Protein 7WA9 (pdb70)

B-factor: mean 20.19, std 8.05, range [7.61, 97.29]

CATH classification: 3.30.530.20

Organism: Mycolicibacterium smegmatis (strain ATCC 700084 / mc(2)155) (NCBI:txid246196)

Structure (mmCIF, N/CA/C/O backbone):
data_7WA9
#
_entry.id   7WA9
#
_cell.length_a   71.072
_cell.length_b   55.011
_cell.length_c   40.733
_cell.angle_alpha   90.000
_cell.angle_beta   112.754
_cell.angle_gamma   90.000
#
_symmetry.space_group_name_H-M   'C 1 2 1'
#
loop_
_entity.id
_entity.type
_entity.pdbx_description
1 polymer MSMEG_5634
2 water water
#
loop_
_atom_site.group_PDB
_atom_site.id
_atom_site.type_symbol
_atom_site.label_atom_id
_atom_site.label_alt_id
_atom_site.label_comp_id
_atom_site.label_asym_id
_atom_site.label_entity_id
_atom_site.label_seq_id
_atom_site.pdbx_PDB_ins_code
_atom_site.Cartn_x
_atom_site.Cartn_y
_atom_site.Cartn_z
_atom_site.occupancy
_atom_site.B_iso_or_equiv
_atom_site.auth_seq_id
_atom_site.auth_comp_id
_atom_site.auth_asym_id
_atom_site.auth_atom_id
_atom_site.pdbx_PDB_model_num
ATOM 1 N N . SER A 1 1 ? 17.00600 30.99200 16.59900 1.000 17.47000 0 SER A N 1
ATOM 2 C CA . SER A 1 1 ? 16.00500 31.20600 15.56700 1.000 19.60000 0 SER A CA 1
ATOM 3 C C . SER A 1 1 ? 14.78700 31.90800 16.13400 1.000 22.87000 0 SER A C 1
ATOM 4 O O . SER A 1 1 ? 14.42600 31.69800 17.29700 1.000 20.28000 0 SER A O 1
ATOM 15 N N . ALA A 1 3 ? 10.66700 33.60300 14.91700 1.000 12.59000 2 ALA A N 1
ATOM 16 C CA . ALA A 1 3 ? 9.62500 33.80000 13.92100 1.000 11.36000 2 ALA A CA 1
ATOM 17 C C . ALA A 1 3 ? 9.85600 35.12400 13.19600 1.000 13.75000 2 ALA A C 1
ATOM 18 O O . ALA A 1 3 ? 10.54600 36.00600 13.69500 1.000 15.62000 2 ALA A O 1
ATOM 20 N N . LYS A 1 4 ? 9.25000 35.27700 12.01900 1.000 17.04000 3 LYS A N 1
ATOM 21 C CA . LYS A 1 4 ? 9.54700 36.45800 11.21600 1.000 16.46000 3 LYS A CA 1
ATOM 22 C C . LYS A 1 4 ? 8.32900 36.87400 10.40700 1.000 15.58000 3 LYS A C 1
ATOM 23 O O . LYS A 1 4 ? 7.43100 36.07200 10.13800 1.000 15.02000 3 LYS A O 1
ATOM 29 N N . LEU A 1 5 ? 8.30900 38.15900 10.03700 1.000 14.93000 4 LEU A N 1
ATOM 30 C CA . LEU A 1 5 ? 7.35300 38.69100 9.08100 1.000 16.09000 4 LEU A CA 1
ATOM 31 C C . LEU A 1 5 ? 8.11500 39.27800 7.89800 1.000 19.28000 4 LEU A C 1
ATOM 32 O O . LEU A 1 5 ? 9.31200 39.56400 7.99300 1.000 15.89000 4 LEU A O 1
ATOM 37 N N . SER A 1 6 ? 7.41700 39.42100 6.76700 1.000 16.58000 5 SER A N 1
ATOM 38 C CA . SER A 1 6 ? 8.03100 39.83300 5.51100 1.000 18.38000 5 SER A CA 1
ATOM 39 C C . SER A 1 6 ? 7.17300 40.88700 4.84200 1.000 18.06000 5 SER A C 1
ATOM 40 O O . SER A 1 6 ? 5.95700 40.72300 4.73200 1.000 17.00000 5 SER A O 1
ATOM 43 N N . VAL A 1 7 ? 7.81400 41.94900 4.35100 1.000 15.50000 6 VAL A N 1
ATOM 44 C CA . VAL A 1 7 ? 7.11300 43.02800 3.67200 1.000 13.76000 6 VAL A CA 1
ATOM 45 C C . VAL A 1 7 ? 7.98500 43.52600 2.52900 1.000 14.02000 6 VAL A C 1
ATOM 46 O O . VAL A 1 7 ? 9.21700 43.52400 2.62400 1.000 14.72000 6 VAL A O 1
ATOM 50 N N . SER A 1 8 ? 7.33400 43.95600 1.44800 1.000 13.40000 7 SER A N 1
ATOM 51 C CA . SER A 1 8 ? 8.05400 44.36800 0.24300 1.000 16.08000 7 SER A CA 1
ATOM 52 C C . SER A 1 8 ? 7.22900 45.37500 -0.53600 1.000 15.18000 7 SER A C 1
ATOM 53 O O . SER A 1 8 ? 6.00800 45.44100 -0.40700 1.000 17.54000 7 SER A O 1
ATOM 56 N N . VAL A 1 9 ? 7.91300 46.14900 -1.37500 1.000 15.43000 8 VAL A N 1
ATOM 57 C CA . VAL A 1 9 ? 7.25100 47.03000 -2.33000 1.000 14.94000 8 VAL A CA 1
ATOM 58 C C . VAL A 1 9 ? 8.11900 47.05800 -3.57800 1.000 15.76000 8 VAL A C 1
ATOM 59 O O . VAL A 1 9 ? 9.33700 46.87200 -3.50600 1.000 14.62000 8 VAL A O 1
ATOM 63 N N . GLU A 1 10 ? 7.49100 47.26100 -4.73100 1.000 15.54000 9 GLU A N 1
ATOM 64 C CA . GLU A 1 10 ? 8.23700 47.46200 -5.96900 1.000 16.21000 9 GLU A CA 1
ATOM 65 C C . GLU A 1 10 ? 8.20800 48.94700 -6.31800 1.000 16.63000 9 GLU A C 1
ATOM 66 O O . GLU A 1 10 ? 7.13600 49.55800 -6.32800 1.000 19.18000 9 GLU A O 1
ATOM 72 N N . VAL A 1 11 ? 9.38300 49.53100 -6.56100 1.000 16.33000 10 VAL A N 1
ATOM 73 C CA . VAL A 1 11 ? 9.50200 50.95600 -6.88200 1.000 14.70000 10 VAL A CA 1
ATOM 74 C C . VAL A 1 11 ? 10.02000 51.13500 -8.31100 1.000 18.76000 10 VAL A C 1
ATOM 75 O O . VAL A 1 11 ? 10.89100 50.37500 -8.75700 1.000 15.79000 10 VAL A O 1
ATOM 79 N N . PRO A 1 12 ? 9.53200 52.13100 -9.05300 1.000 19.26000 11 PRO A N 1
ATOM 80 C CA . PRO A 1 12 ? 10.02900 52.40100 -10.41600 1.000 20.21000 11 PRO A CA 1
ATOM 81 C C . PRO A 1 12 ? 11.36900 53.12200 -10.39500 1.000 20.43000 11 PRO A C 1
ATOM 82 O O . PRO A 1 12 ? 11.51600 54.22700 -10.90500 1.000 23.33000 11 PRO A O 1
ATOM 86 N N . LEU A 1 13 ? 12.35400 52.49500 -9.76200 1.000 18.48000 12 LEU A N 1
ATOM 87 C CA . LEU A 1 13 ? 13.65700 53.07500 -9.55900 1.000 17.11000 12 LEU A CA 1
ATOM 88 C C . LEU A 1 13 ? 14.67000 51.96800 -9.78500 1.000 18.49000 12 LEU A C 1
ATOM 89 O O . LEU A 1 13 ? 14.42900 50.82900 -9.37100 1.000 19.50000 12 LEU A O 1
ATOM 94 N N . PRO A 1 14 ? 15.80800 52.27000 -10.40300 1.000 18.32000 13 PRO A N 1
ATOM 95 C CA . PRO A 1 14 ? 16.90900 51.31000 -10.44100 1.000 19.86000 13 PRO A CA 1
ATOM 96 C C . PRO A 1 14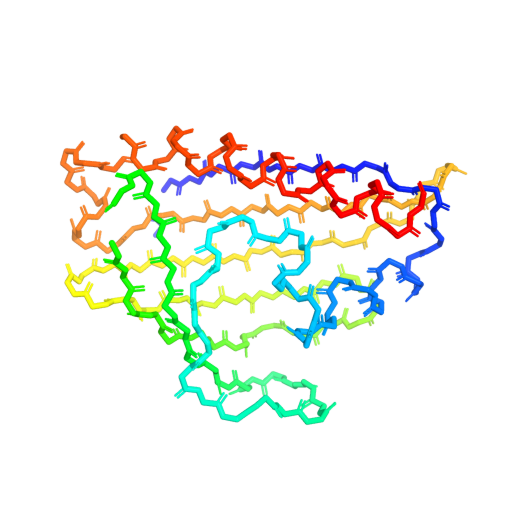 ? 17.44100 51.07100 -9.04000 1.000 17.27000 13 PRO A C 1
ATOM 97 O O . PRO A 1 14 ? 17.29400 51.94000 -8.16900 1.000 17.12000 13 PRO A O 1
ATOM 101 N N . PRO A 1 15 ? 18.07900 49.92300 -8.78600 1.000 18.17000 14 PRO A N 1
ATOM 102 C CA . PRO A 1 15 ? 18.48000 49.60300 -7.40500 1.000 16.18000 14 PRO A CA 1
ATOM 103 C C . PRO A 1 15 ? 19.43900 50.59300 -6.78600 1.000 20.14000 14 PRO A C 1
ATOM 104 O O . PRO A 1 15 ? 19.38500 50.79200 -5.56800 1.000 21.82000 14 PRO A O 1
ATOM 108 N N . GLU A 1 16 ? 20.33500 51.20300 -7.56300 1.000 17.79000 15 GLU A N 1
ATOM 109 C CA . GLU A 1 16 ? 21.28400 52.13700 -6.96300 1.000 21.20000 15 GLU A CA 1
ATOM 110 C C . GLU A 1 16 ? 20.56500 53.35200 -6.38900 1.000 18.76000 15 GLU A C 1
ATOM 111 O O . GLU A 1 16 ? 20.93000 53.83700 -5.31500 1.000 20.31000 15 GLU A O 1
ATOM 117 N N . GLN A 1 17 ? 19.51800 53.83300 -7.07400 1.000 16.70000 16 GLN A N 1
ATOM 118 C CA . GLN A 1 17 ? 18.67200 54.89200 -6.52600 1.000 21.20000 16 GLN A CA 1
ATOM 119 C C . GLN A 1 17 ? 17.83900 54.39700 -5.34800 1.000 16.11000 16 GLN A C 1
ATOM 120 O O . GLN A 1 17 ? 17.68500 55.10700 -4.34700 1.000 19.46000 16 GLN A O 1
ATOM 126 N N . ALA A 1 18 ? 17.23900 53.21500 -5.47400 1.000 15.61000 17 ALA A N 1
ATOM 127 C CA . ALA A 1 18 ? 16.44700 52.69400 -4.36000 1.000 16.96000 17 ALA A CA 1
ATOM 128 C C . ALA A 1 18 ? 17.31800 52.48200 -3.13300 1.000 15.26000 17 ALA A C 1
ATOM 129 O O . ALA A 1 18 ? 16.86200 52.67200 -2.00000 1.000 16.44000 17 ALA A O 1
ATOM 131 N N . TRP A 1 19 ? 18.57500 52.09800 -3.34200 1.000 14.22000 18 TRP A N 1
ATOM 132 C CA . TRP A 1 19 ? 19.50700 51.96600 -2.23300 1.000 16.99000 18 TRP A CA 1
ATOM 133 C C . TRP A 1 19 ? 19.81100 53.32000 -1.60600 1.000 20.25000 18 TRP A C 1
ATOM 134 O O . TRP A 1 19 ? 19.82000 53.45700 -0.37300 1.000 16.71000 18 TRP A O 1
ATOM 145 N N . GLU A 1 20 ? 20.06100 54.33800 -2.43700 1.000 16.88000 19 GLU A N 1
ATOM 146 C CA . GLU A 1 20 ? 20.39900 55.65400 -1.90200 1.000 19.67000 19 GLU A CA 1
ATOM 147 C C . GLU A 1 20 ? 19.29600 56.16600 -0.98400 1.000 21.07000 19 GLU A C 1
ATOM 148 O O . GLU A 1 20 ? 19.56300 56.62600 0.13200 1.000 24.28000 19 GLU A O 1
ATOM 154 N N . TYR A 1 21 ? 18.04200 56.06400 -1.42900 1.000 16.99000 20 TYR A N 1
ATOM 155 C CA . TYR A 1 21 ? 16.92100 56.52400 -0.61400 1.000 17.03000 20 TYR A CA 1
ATOM 156 C C . TYR A 1 21 ? 16.70700 55.64200 0.61200 1.000 20.94000 20 TYR A C 1
ATOM 157 O O . TYR A 1 21 ? 16.39600 56.15000 1.69600 1.000 21.93000 20 TYR A O 1
ATOM 166 N N . ALA A 1 22 ? 16.83500 54.31900 0.46200 1.000 17.97000 21 ALA A N 1
ATOM 167 C CA . ALA A 1 22 ? 16.56200 53.43100 1.58800 1.000 19.47000 21 ALA A CA 1
ATOM 168 C C . ALA A 1 22 ? 17.60200 53.57300 2.69500 1.000 23.05000 21 ALA A C 1
ATOM 169 O O . ALA A 1 22 ? 17.27200 53.38400 3.87200 1.000 23.18000 21 ALA A O 1
ATOM 171 N N . SER A 1 23 ? 18.85500 53.88800 2.35800 1.000 19.35000 22 SER A N 1
ATOM 172 C CA . SER A 1 23 ? 19.87200 54.09500 3.38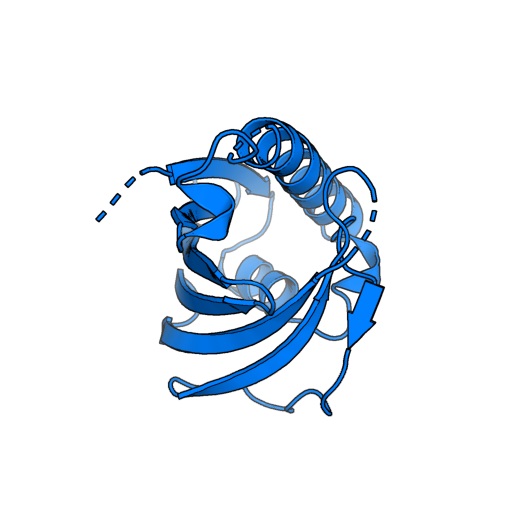400 1.000 25.13000 22 SER A CA 1
ATOM 173 C C . SER A 1 23 ? 20.02900 55.55900 3.79100 1.000 24.34000 22 SER A C 1
ATOM 174 O O . SER A 1 23 ? 20.95900 55.88800 4.53100 1.000 28.56000 22 SER A O 1
ATOM 177 N N . ASP A 1 24 ? 19.14500 56.44600 3.34200 1.000 21.76000 23 ASP A N 1
ATOM 178 C CA . ASP A 1 24 ? 19.22100 57.84700 3.75700 1.000 23.41000 23 ASP A CA 1
ATOM 179 C C . ASP A 1 24 ? 18.48000 58.01200 5.07600 1.000 21.45000 23 ASP A C 1
ATOM 180 O O . ASP A 1 24 ? 17.30200 58.39200 5.11700 1.000 16.03000 23 ASP A O 1
ATOM 185 N N . LEU A 1 25 ? 19.21800 57.77800 6.16100 1.000 23.13000 24 LEU A N 1
ATOM 186 C CA . LEU A 1 25 ? 18.63900 57.78600 7.50000 1.000 19.98000 24 LEU A CA 1
ATOM 187 C C . LEU A 1 25 ? 18.11800 59.16300 7.88900 1.000 20.51000 24 LEU A C 1
ATOM 188 O O . LEU A 1 25 ? 17.17800 59.26100 8.68600 1.000 19.30000 24 LEU A O 1
ATOM 193 N N . SER A 1 26 ? 18.67600 60.23200 7.31600 1.000 21.37000 25 SER A N 1
ATOM 194 C CA . SER A 1 26 ? 18.24700 61.58700 7.65200 1.000 20.94000 25 SER A CA 1
ATOM 195 C C . SER A 1 26 ? 16.85600 61.90700 7.13200 1.000 22.79000 25 SER A C 1
ATOM 196 O O . SER A 1 26 ? 16.33600 62.99700 7.41400 1.000 16.93000 25 SER A O 1
ATOM 199 N N . ARG A 1 27 ? 16.25300 61.00800 6.35400 1.000 21.08000 26 ARG A N 1
ATOM 200 C CA . ARG A 1 27 ? 14.91900 61.23600 5.82300 1.000 16.32000 26 ARG A CA 1
ATOM 201 C C . ARG A 1 27 ? 13.93500 60.15300 6.25100 1.000 16.15000 26 ARG A C 1
ATOM 202 O O . ARG A 1 27 ? 12.77400 60.18900 5.83300 1.000 17.99000 26 ARG A O 1
ATOM 210 N N . TYR A 1 28 ? 14.35600 59.21100 7.09500 1.000 18.45000 27 TYR A N 1
ATOM 211 C CA . TYR A 1 28 ? 13.42000 58.21000 7.60200 1.000 17.84000 27 TYR A CA 1
ATOM 212 C C . TYR A 1 28 ? 12.17500 58.83700 8.21900 1.000 17.68000 27 TYR A C 1
ATOM 213 O O . TYR A 1 28 ? 11.07700 58.27400 8.11800 1.000 20.32000 27 TYR A O 1
ATOM 222 N N . HIS A 1 29 ? 12.31200 60.00300 8.84700 1.000 16.96000 28 HIS A N 1
ATOM 223 C CA . HIS A 1 29 ? 11.14900 60.63700 9.45800 1.000 15.24000 28 HIS A CA 1
ATOM 224 C C . HIS A 1 29 ? 10.12000 61.09200 8.42900 1.000 18.31000 28 HIS A C 1
ATOM 225 O O . HIS A 1 29 ? 8.99500 61.42800 8.80500 1.000 15.30000 28 HIS A O 1
ATOM 232 N N . GLU A 1 30 ? 10.44700 61.08700 7.13300 1.000 14.64000 29 GLU A N 1
ATOM 233 C CA . GLU A 1 30 ? 9.43700 61.43900 6.15500 1.000 14.93000 29 GLU A CA 1
ATOM 234 C C . GLU A 1 30 ? 8.60600 60.25300 5.68100 1.000 17.05000 29 GLU A C 1
ATOM 235 O O . GLU A 1 30 ? 7.57100 60.47100 5.04400 1.000 20.18000 29 GLU A O 1
ATOM 241 N N . TRP A 1 31 ? 9.00600 59.01100 5.97500 1.000 14.28000 30 TRP A N 1
ATOM 242 C CA . TRP A 1 31 ? 8.22200 57.86700 5.50400 1.000 11.24000 30 TRP A CA 1
ATOM 243 C C . TRP A 1 31 ? 8.07300 56.71500 6.50100 1.000 14.08000 30 TRP A C 1
ATOM 244 O O . TRP A 1 31 ? 7.13400 55.92600 6.34700 1.000 13.09000 30 TRP A O 1
ATOM 255 N N . LEU A 1 32 ? 8.95000 56.57300 7.49500 1.000 10.51000 31 LEU A N 1
ATOM 256 C CA . LEU A 1 32 ? 8.93000 55.45300 8.44000 1.000 11.80000 31 LEU A CA 1
ATOM 257 C C . LEU A 1 32 ? 8.03900 55.82400 9.61500 1.000 12.24000 31 LEU A C 1
ATOM 258 O O . LEU A 1 32 ? 8.44800 56.57900 10.49500 1.000 11.78000 31 LEU A O 1
ATOM 263 N N . SER A 1 33 ? 6.82300 55.27300 9.64600 1.000 13.34000 32 SER A N 1
ATOM 264 C CA . SER A 1 33 ? 5.80900 55.79300 10.55800 1.000 15.00000 32 SER A CA 1
ATOM 265 C C . SER A 1 33 ? 6.12000 55.50300 12.01900 1.000 15.28000 32 SER A C 1
ATOM 266 O O . SER A 1 33 ? 5.58700 56.19400 12.90200 1.000 17.95000 32 SER A O 1
ATOM 269 N N . ILE A 1 34 ? 6.93900 54.48600 12.30800 1.000 14.94000 33 ILE A N 1
ATOM 270 C CA . ILE A 1 34 ? 7.18200 54.13600 13.70700 1.000 13.89000 33 ILE A CA 1
ATOM 271 C C . ILE A 1 34 ? 8.33400 54.91400 14.32500 1.000 12.35000 33 ILE A C 1
ATOM 272 O O . ILE A 1 34 ? 8.56600 54.79800 15.53700 1.000 13.41000 33 ILE A O 1
ATOM 277 N 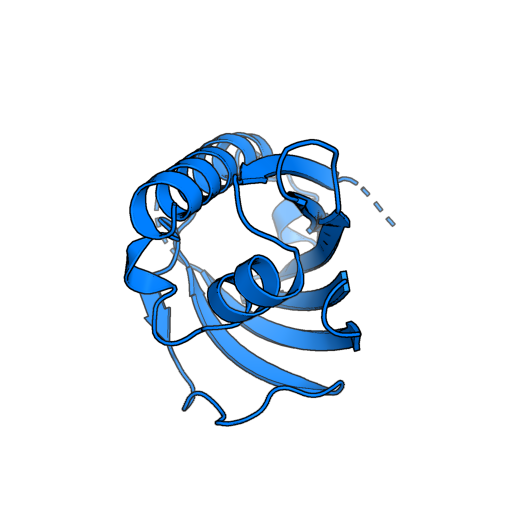N . HIS A 1 35 ? 9.08500 55.67600 13.53600 1.000 11.07000 34 HIS A N 1
ATOM 278 C CA . HIS A 1 35 ? 10.23200 56.40200 14.06800 1.000 10.92000 34 HIS A CA 1
ATOM 279 C C . HIS A 1 35 ? 9.75700 57.55700 14.94400 1.000 12.59000 34 HIS A C 1
ATOM 280 O O . HIS A 1 35 ? 8.80400 58.26000 14.60100 1.000 14.00000 34 HIS A O 1
ATOM 287 N N . ARG A 1 36 ? 10.41800 57.75300 16.08800 1.000 10.06000 35 ARG A N 1
ATOM 288 C CA . ARG A 1 36 ? 10.02700 58.82400 16.99200 1.000 9.90000 35 ARG A CA 1
ATOM 289 C C . ARG A 1 36 ? 11.19300 59.70900 17.42800 1.000 9.83000 35 ARG A C 1
ATOM 290 O O . ARG A 1 36 ? 10.98300 60.85500 17.82000 1.000 11.02000 35 ARG A O 1
ATOM 298 N N . ALA A 1 37 ? 12.41300 59.19000 17.42000 1.000 9.05000 36 ALA A N 1
ATOM 299 C CA . ALA A 1 37 ? 13.55200 60.02800 17.77100 1.000 10.89000 36 ALA A CA 1
ATOM 300 C C . ALA A 1 37 ? 14.84800 59.32000 17.40500 1.000 13.97000 36 ALA A C 1
ATOM 301 O O . ALA A 1 37 ? 14.96300 58.10200 17.56900 1.000 13.06000 36 ALA A O 1
ATOM 303 N N . TRP A 1 38 ? 15.82600 60.09900 16.95800 1.000 10.67000 37 TRP A N 1
ATOM 304 C CA . TRP A 1 38 ? 17.20200 59.64000 16.91800 1.000 12.35000 37 TRP A CA 1
ATOM 305 C C . TRP A 1 38 ? 17.86200 59.92300 18.25700 1.000 14.39000 37 TRP A C 1
ATOM 306 O O . TRP A 1 38 ? 17.68500 61.00100 18.82800 1.000 13.42000 37 TRP A O 1
ATOM 317 N N . ARG A 1 39 ? 18.61100 58.94900 18.77300 1.000 11.56000 38 ARG A N 1
ATOM 318 C CA . ARG A 1 39 ? 19.31500 59.17300 20.02800 1.000 15.56000 38 ARG A CA 1
ATOM 319 C C . ARG A 1 39 ? 20.82600 59.01900 19.88300 1.000 16.74000 38 ARG A C 1
ATOM 320 O O . ARG A 1 39 ? 21.52500 58.83500 20.88500 1.000 19.36000 38 ARG A O 1
ATOM 328 N N . SER A 1 40 ? 21.34700 59.10900 18.66200 1.000 16.98000 39 SER A N 1
ATOM 329 C CA . SER A 1 40 ? 22.78300 59.25000 18.45500 1.000 20.69000 39 SER A CA 1
ATOM 330 C C . SER A 1 40 ? 22.98800 59.97500 17.13400 1.000 19.77000 39 SER A C 1
ATOM 331 O O . SER A 1 40 ? 22.10500 59.97000 16.27000 1.000 19.74000 39 SER A O 1
ATOM 334 N N . LYS A 1 41 ? 24.13900 60.62200 16.98800 1.000 20.05000 40 LYS A N 1
ATOM 335 C CA . LYS A 1 41 ? 24.35000 61.45000 15.80200 1.000 21.39000 40 LYS A CA 1
ATOM 336 C C . LYS A 1 41 ? 24.47600 60.55100 14.58200 1.000 22.05000 40 LYS A C 1
ATOM 337 O O . LYS A 1 41 ? 25.15100 59.52000 14.63100 1.000 25.54000 40 LYS A O 1
ATOM 343 N N . LEU A 1 42 ? 23.80000 60.91400 13.50100 1.000 22.51000 41 LEU A N 1
ATOM 344 C CA . LEU A 1 42 ? 23.76500 60.03500 12.33100 1.000 25.29000 41 LEU A CA 1
ATOM 345 C C . LEU A 1 42 ? 25.10300 60.08600 11.60200 1.000 25.40000 41 LEU A C 1
ATOM 346 O O . LEU A 1 42 ? 25.63600 61.18000 11.37300 1.000 21.43000 41 LEU A O 1
ATOM 351 N N . PRO A 1 43 ? 25.67000 58.94200 11.21500 1.000 22.19000 42 PRO A N 1
ATOM 352 C CA . PRO A 1 43 ? 26.98000 58.96300 10.54800 1.000 23.31000 42 PRO A CA 1
ATOM 353 C C . PRO A 1 43 ? 26.86300 59.42200 9.10500 1.000 28.96000 42 PRO A C 1
ATOM 354 O O . PRO A 1 43 ? 25.80400 59.32300 8.48200 1.000 31.44000 42 PRO A O 1
ATOM 358 N N . GLU A 1 44 ? 27.97300 59.93600 8.56300 1.000 28.42000 43 GLU A N 1
ATOM 359 C CA . GLU A 1 44 ? 27.92900 60.29200 7.15200 1.000 35.94000 43 GLU A CA 1
ATOM 360 C C . GLU A 1 44 ? 28.00400 59.04900 6.26900 1.000 35.09000 43 GLU A C 1
ATOM 361 O O . GLU A 1 44 ? 27.37800 59.01000 5.20600 1.000 38.48000 43 GLU A O 1
ATOM 367 N N . THR A 1 45 ? 28.70000 58.00200 6.70900 1.000 29.05000 44 THR A N 1
ATOM 368 C CA . THR A 1 45 ? 28.79200 56.78200 5.92300 1.000 28.13000 44 THR A CA 1
ATOM 369 C C . THR A 1 45 ? 28.49200 55.57500 6.79600 1.000 24.89000 44 THR A C 1
ATOM 370 O O . THR A 1 45 ? 28.95900 55.49200 7.93200 1.000 29.58000 44 THR A O 1
ATOM 374 N N . LEU A 1 46 ? 27.71200 54.64600 6.25400 1.000 22.68000 45 LEU A N 1
ATOM 375 C CA . LEU A 1 46 ? 27.40700 53.39100 6.91800 1.000 21.87000 45 LEU A CA 1
ATOM 376 C C . LEU A 1 46 ? 28.45900 52.34600 6.57800 1.000 27.80000 45 LEU A C 1
ATOM 377 O O . LEU A 1 46 ? 29.04400 52.35800 5.49000 1.000 25.11000 45 LEU A O 1
ATOM 382 N N . GLU A 1 47 ? 28.68300 51.42900 7.51700 1.000 15.59000 46 GLU A N 1
ATOM 383 C CA . GLU A 1 47 ? 29.60600 50.32200 7.30600 1.000 22.31000 46 GLU A CA 1
ATOM 384 C C . GLU A 1 47 ? 29.22000 49.19700 8.25100 1.000 23.93000 46 GLU A C 1
ATOM 385 O O . GLU A 1 47 ? 28.53300 49.41700 9.25800 1.000 19.32000 46 GLU A O 1
ATOM 391 N N . LYS A 1 48 ? 29.65300 47.97800 7.91300 1.000 21.95000 47 LYS A N 1
ATOM 392 C CA . LYS A 1 48 ? 29.46800 46.87200 8.84500 1.000 22.90000 47 LYS A CA 1
ATOM 393 C C . LYS A 1 48 ? 30.03600 47.27800 10.19700 1.000 20.49000 47 LYS A C 1
ATOM 394 O O . LYS A 1 48 ? 31.16000 47.78000 10.28600 1.000 19.50000 47 LYS A O 1
ATOM 400 N N . GLY A 1 49 ? 29.23400 47.11600 11.24200 1.000 19.26000 48 GLY A N 1
ATOM 401 C CA . GLY A 1 49 ? 29.62700 47.49400 12.57900 1.000 20.29000 48 GLY A CA 1
ATOM 402 C C . GLY A 1 49 ? 29.04900 48.80900 13.05600 1.000 16.72000 48 GLY A C 1
ATOM 403 O O . GLY A 1 49 ? 29.05500 49.05800 14.26700 1.000 17.97000 48 GLY A O 1
ATOM 404 N N . THR A 1 50 ? 28.56700 49.65800 12.14400 1.000 13.54000 49 THR A N 1
ATOM 405 C CA . THR A 1 50 ? 27.91900 50.91200 12.53300 1.000 16.43000 49 THR A CA 1
ATOM 406 C C . THR A 1 50 ? 26.81700 50.64800 13.55900 1.000 13.82000 49 THR A C 1
ATOM 407 O O . THR A 1 50 ? 26.03900 49.70100 13.42100 1.000 11.47000 49 THR A O 1
ATOM 411 N N . VAL A 1 51 ? 26.76100 51.48500 14.59800 1.000 13.10000 50 VAL A N 1
ATOM 412 C CA . VAL A 1 51 ? 25.76200 51.36600 15.65700 1.000 10.05000 50 VAL A CA 1
ATOM 413 C C . VAL A 1 51 ? 25.03400 52.69700 15.78900 1.000 12.48000 50 VAL A C 1
ATOM 414 O O . VAL A 1 51 ? 25.67700 53.74600 15.88900 1.000 11.78000 50 VAL A O 1
ATOM 418 N N . ILE A 1 52 ? 23.70100 52.65600 15.78300 1.000 9.12000 51 ILE A N 1
ATOM 419 C CA . ILE A 1 52 ? 22.85200 53.84400 15.90300 1.000 11.11000 51 ILE A CA 1
ATOM 420 C C . ILE A 1 52 ? 21.73800 53.52300 16.89200 1.000 13.77000 51 ILE A C 1
ATOM 421 O O . ILE A 1 52 ? 21.29900 52.37300 16.98800 1.000 14.02000 51 ILE A O 1
ATOM 426 N N . GLU A 1 53 ? 21.30100 54.51000 17.64600 1.000 13.57000 52 GLU A N 1
ATOM 427 C CA . GLU A 1 53 ? 20.21400 54.35300 18.62300 1.000 13.27000 52 GLU A CA 1
ATOM 428 C C . GLU A 1 53 ? 18.99800 55.18500 18.24300 1.000 11.45000 52 GLU A C 1
ATOM 429 O O . GLU A 1 53 ? 19.14000 56.26000 17.83300 1.000 12.06000 52 GLU A O 1
ATOM 435 N N . SER A 1 54 ? 17.82200 54.62900 18.36500 1.000 12.14000 53 SER A N 1
ATOM 436 C CA . SER A 1 54 ? 16.60700 55.38400 18.07700 1.000 11.25000 53 SER A CA 1
ATOM 437 C C . SER A 1 54 ? 15.50400 54.95000 19.03000 1.000 11.56000 53 SER A C 1
ATOM 438 O O . SER A 1 54 ? 15.60900 53.93300 19.71600 1.000 12.48000 53 SER A O 1
ATOM 441 N N . ILE A 1 55 ? 14.43000 55.73300 19.05700 1.000 8.68000 54 ILE A N 1
ATOM 442 C CA . ILE A 1 55 ? 13.21000 55.37400 19.78000 1.000 10.15000 54 ILE A CA 1
ATOM 443 C C . ILE A 1 55 ? 12.10700 55.17500 18.75300 1.000 10.20000 54 ILE A C 1
ATOM 444 O O . ILE A 1 55 ? 11.92500 56.01400 17.85700 1.000 11.42000 54 ILE A O 1
ATOM 449 N N . VAL A 1 56 ? 11.40500 54.04100 18.85100 1.000 9.16000 55 VAL A N 1
ATOM 450 C CA . VAL A 1 56 ? 10.33000 53.71200 17.93100 1.000 9.30000 55 VAL A CA 1
ATOM 451 C C . VAL A 1 56 ? 9.05000 53.53000 18.72800 1.000 9.96000 55 VAL A C 1
ATOM 452 O O . VAL A 1 56 ? 9.07100 53.28800 19.93400 1.000 11.29000 55 VAL A O 1
ATOM 456 N N . GLU A 1 57 ? 7.92100 53.64400 18.03000 1.000 12.24000 56 GLU A N 1
ATOM 457 C CA . GLU A 1 57 ? 6.60800 53.40600 18.62400 1.000 13.16000 56 GLU A CA 1
ATOM 458 C C . GLU A 1 57 ? 5.91200 52.32500 17.81700 1.000 14.92000 56 GLU A C 1
ATOM 459 O O . GLU A 1 57 ? 5.76100 52.45900 16.59700 1.000 15.68000 56 GLU A O 1
ATOM 465 N N . VAL A 1 58 ? 5.49800 51.25800 18.48700 1.000 15.10000 57 VAL A N 1
ATOM 466 C CA . VAL A 1 58 ? 4.74500 50.19100 17.84700 1.000 14.46000 57 VAL A CA 1
ATOM 467 C C . VAL A 1 58 ? 3.47800 49.95900 18.65400 1.000 18.89000 57 VAL A C 1
ATOM 468 O O . VAL A 1 58 ? 3.55900 49.64000 19.84400 1.000 17.90000 57 VAL A O 1
ATOM 472 N N . LYS A 1 59 ? 2.31100 50.11800 18.01400 1.000 20.54000 58 LYS A N 1
ATOM 473 C CA . LYS A 1 59 ? 1.01200 49.90800 18.67100 1.000 22.27000 58 LYS A CA 1
ATOM 474 C C . LYS A 1 59 ? 0.95700 50.65400 20.00700 1.000 21.92000 58 LYS A C 1
ATOM 475 O O . LYS A 1 59 ? 0.60700 50.09200 21.05600 1.000 23.32000 58 LYS A O 1
ATOM 481 N N . GLY A 1 60 ? 1.34100 51.92600 19.97800 1.000 18.14000 59 GLY A N 1
ATOM 482 C CA . GLY A 1 60 ? 1.27800 52.75800 21.16400 1.000 18.26000 59 GLY A CA 1
ATOM 483 C C . GLY A 1 60 ? 2.41700 52.59500 22.15600 1.000 18.56000 59 GLY A C 1
ATOM 484 O O . GLY A 1 60 ? 2.51100 53.39800 23.09700 1.000 19.97000 59 GLY A O 1
ATOM 493 N N . LEU A 1 62 ? 6.38700 52.69700 23.22100 1.000 12.27000 61 LEU A N 1
ATOM 494 C CA . LEU A 1 62 ? 7.71200 53.22000 22.91000 1.000 12.93000 61 LEU A CA 1
ATOM 495 C C . LEU A 1 62 ? 8.78400 52.20200 23.26300 1.000 14.51000 61 LEU A C 1
ATOM 496 O O . LEU A 1 62 ? 8.64700 51.44300 24.22000 1.000 13.35000 61 LEU A O 1
ATOM 501 N N . ASN A 1 63 ? 9.86500 52.18600 22.48500 1.000 10.31000 62 ASN A N 1
ATOM 502 C CA . ASN A 1 63 ? 10.97600 51.31400 22.83700 1.000 11.73000 62 ASN A CA 1
ATOM 503 C C . ASN A 1 63 ? 12.25100 51.93200 22.29700 1.000 12.49000 62 ASN A C 1
ATOM 504 O O . ASN A 1 63 ? 12.29200 52.3020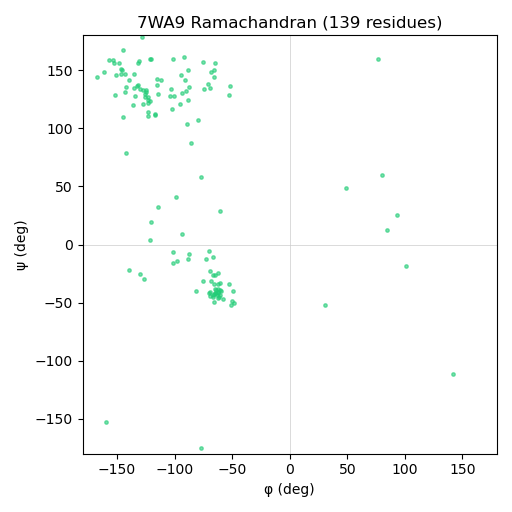0 21.12500 1.000 10.61000 62 ASN A O 1
ATOM 509 N N . ARG A 1 64 ? 13.25700 52.08300 23.14600 1.000 9.76000 63 ARG A N 1
ATOM 510 C CA . ARG A 1 64 ? 14.54900 52.61700 22.71900 1.000 11.38000 63 ARG A CA 1
ATOM 511 C C . ARG A 1 64 ? 15.40300 51.45200 22.23700 1.000 11.49000 63 ARG A C 1
ATOM 512 O O . ARG A 1 64 ? 15.63400 50.50100 22.98900 1.000 13.21000 63 ARG A O 1
ATOM 520 N N . VAL A 1 65 ? 15.89600 51.52800 21.00400 1.000 10.87000 64 VAL A N 1
ATOM 521 C CA . VAL A 1 65 ? 16.53600 50.38500 20.35100 1.000 9.71000 64 VAL A CA 1
ATOM 522 C C . VAL A 1 65 ? 17.93500 50.78800 19.89600 1.000 12.81000 64 VAL A C 1
ATOM 523 O O . VAL A 1 65 ? 18.11100 51.83700 19.26100 1.000 11.87000 64 VAL A O 1
ATOM 527 N N . ARG A 1 66 ? 18.92100 49.94100 20.18700 1.000 10.23000 65 ARG A N 1
ATOM 528 C CA . ARG A 1 66 ? 20.26100 50.08900 19.63200 1.000 10.46000 65 ARG A CA 1
ATOM 529 C C . ARG A 1 66 ? 20.37200 49.19900 18.39600 1.000 10.85000 65 ARG A C 1
ATOM 530 O O . ARG A 1 66 ? 20.17900 47.97800 18.49200 1.000 11.19000 65 ARG A O 1
ATOM 538 N N . TRP A 1 67 ? 20.66700 49.81000 17.24700 1.000 7.61000 66 TRP A N 1
ATOM 539 C CA . TRP A 1 67 ? 20.74600 49.11300 15.96800 1.000 9.93000 66 TRP A CA 1
ATOM 540 C C . TRP A 1 67 ? 22.21000 48.90100 15.60400 1.000 12.21000 66 TRP A C 1
ATOM 541 O O . TRP A 1 67 ? 23.00500 49.83600 15.68800 1.000 11.62000 66 TRP A O 1
ATOM 552 N N . THR A 1 68 ? 22.56400 47.68200 15.17900 1.000 12.10000 67 THR A N 1
ATOM 553 C CA . THR A 1 68 ? 23.92900 47.36600 14.76700 1.000 11.13000 67 THR A CA 1
ATOM 554 C C . THR A 1 68 ? 23.92500 46.82300 13.34200 1.000 13.52000 67 THR A C 1
ATOM 555 O O . THR A 1 68 ? 23.20800 45.86800 13.04100 1.000 11.85000 67 THR A O 1
ATOM 559 N N . LEU A 1 69 ? 24.73900 47.41500 12.47600 1.000 11.56000 68 LEU A N 1
ATOM 560 C CA . LEU A 1 69 ? 24.82700 46.96400 11.09300 1.000 13.80000 68 LEU A CA 1
ATOM 561 C C . LEU A 1 69 ? 25.72800 45.73700 11.05400 1.000 14.69000 68 LEU A C 1
ATOM 562 O O . LEU A 1 69 ? 26.94300 45.84700 11.24000 1.000 18.87000 68 LEU A O 1
ATOM 567 N N . VAL A 1 70 ? 25.14700 44.55800 10.85700 1.000 14.77000 69 VAL A N 1
ATOM 568 C CA . VAL A 1 70 ? 25.95200 43.34200 10.88000 1.000 13.79000 69 VAL A CA 1
ATOM 569 C C . VAL A 1 70 ? 26.25700 42.82500 9.47600 1.000 18.42000 69 VAL A C 1
ATOM 570 O O . VAL A 1 70 ? 27.15900 41.99500 9.32300 1.000 19.77000 69 VAL A O 1
ATOM 574 N N . HIS A 1 71 ? 25.54100 43.29000 8.45900 1.000 19.85000 70 HIS A N 1
ATOM 575 C CA . HIS A 1 71 ? 25.82500 42.97400 7.06700 1.000 21.09000 70 HIS A CA 1
ATOM 576 C C . HIS A 1 71 ? 25.52500 44.22500 6.25600 1.000 18.41000 70 HIS A C 1
ATOM 577 O O . HIS A 1 71 ? 24.47800 44.84700 6.44500 1.000 20.78000 70 HIS A O 1
ATOM 584 N N . TYR A 1 72 ? 26.44800 44.62900 5.38900 1.000 16.86000 71 TYR A N 1
ATOM 585 C CA . TYR A 1 72 ? 26.26100 45.85000 4.61400 1.000 18.15000 71 TYR A CA 1
ATOM 586 C C . TYR A 1 72 ? 26.87200 45.65500 3.23200 1.000 23.80000 71 TYR A C 1
ATOM 587 O O . TYR A 1 72 ? 28.09700 45.59400 3.10600 1.000 23.73000 71 TYR A O 1
ATOM 596 N N . LYS A 1 73 ? 26.03300 45.56000 2.20100 1.000 17.78000 72 LYS A N 1
ATOM 597 C CA . LYS A 1 73 ? 26.49800 45.22000 0.85200 1.000 20.13000 72 LYS A CA 1
ATOM 598 C C . LYS A 1 73 ? 25.70800 46.01800 -0.16600 1.000 19.69000 72 LYS A C 1
ATOM 599 O O . LYS A 1 73 ? 24.78900 45.50400 -0.81600 1.000 20.21000 72 LYS A O 1
ATOM 605 N N . PRO A 1 74 ? 26.05100 47.29000 -0.34800 1.000 22.25000 73 PRO A N 1
ATOM 606 C CA . PRO A 1 74 ? 25.33700 48.10200 -1.32700 1.000 23.39000 73 PRO A CA 1
ATOM 607 C C . PRO A 1 74 ? 25.58100 47.58200 -2.73200 1.000 24.16000 73 PRO A C 1
ATOM 608 O O . PRO A 1 74 ? 26.64500 47.01000 -3.02000 1.000 25.54000 73 PRO A O 1
ATOM 612 N N . PRO A 1 75 ? 24.61500 47.74700 -3.64500 1.000 23.80000 74 PRO A N 1
ATOM 613 C CA . PRO A 1 75 ? 23.29700 48.31100 -3.39400 1.000 22.08000 74 PRO A CA 1
ATOM 614 C C . PRO A 1 75 ? 22.28200 47.20500 -3.22200 1.000 21.93000 74 PRO A C 1
ATOM 615 O O . PRO A 1 75 ? 21.18100 47.33100 -3.75600 1.000 24.38000 74 PRO A O 1
ATOM 619 N N . GLN A 1 76 ? 22.62100 46.12100 -2.53200 1.000 18.74000 75 GLN A N 1
ATOM 620 C CA . GLN A 1 76 ? 21.68100 45.02200 -2.62300 1.000 20.16000 75 GLN A CA 1
ATOM 621 C C . GLN A 1 76 ? 21.21600 44.49000 -1.27900 1.000 18.83000 75 GLN A C 1
ATOM 622 O O . GLN A 1 76 ? 20.08500 44.00700 -1.20500 1.000 19.64000 75 GLN A O 1
ATOM 628 N N . ALA A 1 77 ? 22.03700 44.56300 -0.22400 1.000 18.87000 76 ALA A N 1
ATOM 629 C CA . ALA A 1 77 ? 21.62800 43.92100 1.02200 1.000 24.29000 76 ALA A CA 1
ATOM 630 C C . ALA A 1 77 ? 22.21000 44.61800 2.24400 1.000 24.95000 76 ALA A C 1
ATOM 631 O O . ALA A 1 77 ? 23.33400 45.12400 2.22500 1.000 20.94000 76 ALA A O 1
ATOM 633 N N . LEU A 1 78 ? 21.42600 44.61500 3.32300 1.000 24.20000 77 LEU A N 1
ATOM 634 C CA . LEU A 1 78 ? 21.92000 44.98500 4.63800 1.000 20.78000 77 LEU A CA 1
ATOM 635 C C . LEU A 1 78 ? 21.18700 44.14500 5.67300 1.000 24.08000 77 LEU A C 1
ATOM 636 O O . LEU A 1 78 ? 20.05300 43.71500 5.44700 1.000 22.77000 77 LEU A O 1
ATOM 641 N N . THR A 1 79 ? 21.85700 43.87900 6.79000 1.000 23.47000 78 THR A N 1
ATOM 642 C CA . THR A 1 79 ? 21.23000 43.23200 7.93700 1.000 21.60000 78 THR A CA 1
ATOM 643 C C . THR A 1 79 ? 21.49000 44.08500 9.16200 1.000 18.98000 78 THR A C 1
ATOM 644 O O . THR A 1 79 ? 22.63900 44.45500 9.42700 1.000 17.64000 78 THR A O 1
ATOM 648 N N . LEU A 1 80 ? 20.45100 44.32400 9.92400 1.000 16.69000 79 LEU A N 1
ATOM 649 C CA . LEU A 1 80 ? 20.55800 45.09000 11.11900 1.000 14.88000 79 LEU A CA 1
ATOM 650 C C . LEU A 1 80 ? 19.99000 44.30400 12.29600 1.000 14.20000 79 LEU A C 1
ATOM 651 O O . LEU A 1 80 ? 18.93800 43.78600 12.20300 1.000 14.17000 79 LEU A O 1
ATOM 656 N N . ASN A 1 81 ? 20.77800 44.18400 13.33500 1.000 13.85000 80 ASN A N 1
ATOM 657 C CA . ASN A 1 81 ? 20.31000 43.65700 14.60300 1.000 12.20000 80 ASN A CA 1
ATOM 658 C C . ASN A 1 81 ? 19.82300 44.82200 15.44900 1.000 14.34000 80 ASN A C 1
ATOM 659 O O . ASN A 1 81 ? 20.40400 45.91300 15.40400 1.000 12.43000 80 ASN A O 1
ATOM 664 N N . GLY A 1 82 ? 18.73100 44.60000 16.18400 1.000 12.48000 81 GLY A N 1
ATOM 665 C CA . GLY A 1 82 ? 18.23400 45.58900 17.11800 1.000 11.10000 81 GLY A CA 1
ATOM 666 C C . GLY A 1 82 ? 18.09000 45.01000 18.50900 1.000 14.69000 81 GLY A C 1
ATOM 667 O O . GLY A 1 82 ? 17.53900 43.91600 18.66500 1.000 13.60000 81 GLY A O 1
ATOM 668 N N . ASP A 1 83 ? 18.61500 45.70400 19.51900 1.000 10.96000 82 ASP A N 1
ATOM 669 C CA . ASP A 1 83 ? 18.45100 45.31300 20.92200 1.000 14.56000 82 ASP A CA 1
ATOM 670 C C . ASP A 1 83 ? 17.68800 46.44000 21.59000 1.000 13.36000 82 ASP A C 1
ATOM 671 O O . ASP A 1 83 ? 18.21300 47.55200 21.71600 1.000 12.72000 82 ASP A O 1
ATOM 676 N N . GLY A 1 84 ? 16.44900 46.17000 21.97600 1.000 12.19000 83 GLY A N 1
ATOM 677 C CA . GLY A 1 84 ? 15.62500 47.15400 22.64000 1.000 14.57000 83 GLY A CA 1
ATOM 678 C C . GLY A 1 84 ? 15.55400 46.92900 24.14200 1.000 15.22000 83 GLY A C 1
ATOM 679 O O . GLY A 1 84 ? 15.80300 45.83700 24.65200 1.000 16.15000 83 GLY A O 1
ATOM 680 N N . ARG A 1 85 ? 15.19200 47.97400 24.86100 1.000 14.79000 84 ARG A N 1
ATOM 681 C CA . ARG A 1 85 ? 15.07900 47.87300 26.29800 1.000 15.99000 84 ARG A CA 1
ATO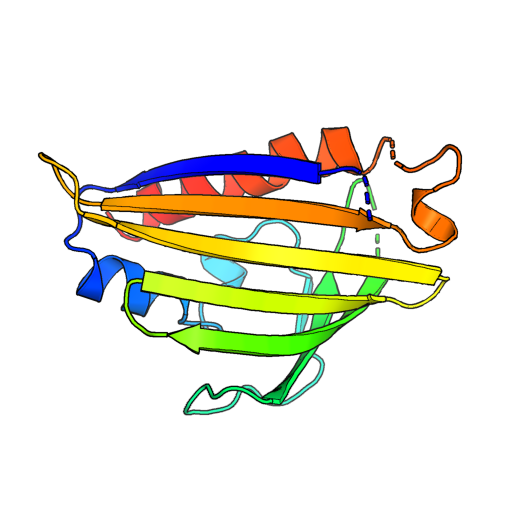M 682 C C . ARG A 1 85 ? 13.89500 46.97900 26.63100 1.000 13.62000 84 ARG A C 1
ATOM 683 O O . ARG A 1 85 ? 12.93400 46.92000 25.88500 1.000 15.31000 84 ARG A O 1
ATOM 691 N N . GLY A 1 86 ? 13.97900 46.26500 27.74100 1.000 17.16000 85 GLY A N 1
ATOM 692 C CA . GLY A 1 86 ? 12.88800 45.39700 28.12300 1.000 16.43000 85 GLY A CA 1
ATOM 693 C C . GLY A 1 86 ? 12.89800 44.02100 27.49300 1.000 15.85000 85 GLY A C 1
ATOM 694 O O . GLY A 1 86 ? 11.89700 43.31000 27.60200 1.000 20.24000 85 GLY A O 1
ATOM 695 N N . GLY A 1 87 ? 13.98800 43.61200 26.85500 1.000 15.07000 86 GLY A N 1
ATOM 696 C CA . GLY A 1 87 ? 14.08300 42.25400 26.35700 1.000 16.71000 86 GLY A CA 1
ATOM 697 C C . GLY A 1 87 ? 13.64600 42.08200 24.91900 1.000 17.83000 86 GLY A C 1
ATOM 698 O O . GLY A 1 87 ? 13.21500 40.98600 24.53900 1.000 17.25000 86 GLY A O 1
ATOM 699 N N . VAL A 1 88 ? 13.72600 43.13600 24.11100 1.000 14.18000 87 VAL A N 1
ATOM 700 C CA . VAL A 1 88 ? 13.37000 43.06800 22.69900 1.000 13.77000 87 VAL A CA 1
ATOM 701 C C . VAL A 1 88 ? 14.62800 42.78500 21.89600 1.000 15.33000 87 VAL A C 1
ATOM 702 O O . VAL A 1 88 ? 15.65700 43.44700 22.07800 1.000 14.15000 87 VAL A O 1
ATOM 706 N N . LYS A 1 89 ? 14.55200 41.79000 21.01700 1.000 12.84000 88 LYS A N 1
ATOM 707 C CA . LYS A 1 89 ? 15.65900 41.43800 20.14000 1.000 14.03000 88 LYS A CA 1
ATOM 708 C C . LYS A 1 89 ? 15.08300 41.20800 18.75900 1.000 15.51000 88 LYS A C 1
ATOM 709 O O . LYS A 1 89 ? 14.23300 40.32800 18.58800 1.000 14.73000 88 LYS A O 1
ATOM 715 N N . VAL A 1 90 ? 15.53700 41.98900 17.77400 1.000 13.81000 89 VAL A N 1
ATOM 716 C CA . VAL A 1 90 ? 15.04600 41.84700 16.40800 1.000 9.76000 89 VAL A CA 1
ATOM 717 C C . VAL A 1 90 ? 16.21900 41.76900 15.44000 1.000 13.15000 89 VAL A C 1
ATOM 718 O O . VAL A 1 90 ? 17.33700 42.20400 15.73100 1.000 11.93000 89 VAL A O 1
ATOM 722 N N . LYS A 1 91 ? 15.94200 41.20100 14.26800 1.000 11.28000 90 LYS A N 1
ATOM 723 C CA . LYS A 1 91 ? 16.90500 41.16900 13.17800 1.000 12.43000 90 LYS A CA 1
ATOM 724 C C . LYS A 1 91 ? 16.17200 41.55300 11.90800 1.000 14.37000 90 LYS A C 1
ATOM 725 O O . LYS A 1 91 ? 15.11100 41.00100 11.60700 1.000 13.46000 90 LYS A O 1
ATOM 731 N N . LEU A 1 92 ? 16.72100 42.52700 11.19200 1.000 15.24000 91 LEU A N 1
ATOM 732 C CA . LEU A 1 92 ? 16.08200 43.09900 10.01300 1.000 15.69000 91 LEU A CA 1
ATOM 733 C C . LEU A 1 92 ? 16.99500 42.80600 8.83200 1.000 18.52000 91 LEU A C 1
ATOM 734 O O . LEU A 1 92 ? 18.12400 43.29600 8.79000 1.000 20.75000 91 LEU A O 1
ATOM 739 N N . ILE A 1 93 ? 16.53400 41.95400 7.92500 1.000 15.62000 92 ILE A N 1
ATOM 740 C CA . ILE A 1 93 ? 17.25600 41.58200 6.71100 1.000 19.42000 92 ILE A CA 1
ATOM 741 C C . ILE A 1 93 ? 16.62000 42.35400 5.56500 1.000 23.53000 92 ILE A C 1
ATOM 742 O O . ILE A 1 93 ? 15.44300 42.14800 5.24500 1.000 21.14000 92 ILE A O 1
ATOM 747 N N . GLY A 1 94 ? 17.39700 43.23000 4.94100 1.000 22.60000 93 GLY A N 1
ATOM 748 C CA . GLY A 1 94 ? 16.91300 44.10700 3.88900 1.000 20.13000 93 GLY A CA 1
ATOM 749 C C . GLY A 1 94 ? 17.54400 43.68200 2.57500 1.000 21.75000 93 GLY A C 1
ATOM 750 O O . GLY A 1 94 ? 18.70900 43.27600 2.53600 1.000 17.78000 93 GLY A O 1
ATOM 751 N N . LYS A 1 95 ? 16.75500 43.74500 1.51400 1.000 13.62000 94 LYS A N 1
ATOM 752 C CA . LYS A 1 95 ? 17.21200 43.29400 0.21200 1.000 16.96000 94 LYS A CA 1
ATOM 753 C C . LYS A 1 95 ? 16.64900 44.24000 -0.83000 1.000 16.84000 94 LYS A C 1
ATOM 754 O O . LYS A 1 95 ? 15.47700 44.62400 -0.75600 1.000 16.40000 94 LYS A O 1
ATOM 760 N N . ILE A 1 96 ? 17.49700 44.63400 -1.77400 1.000 16.85000 95 ILE A N 1
ATOM 761 C CA 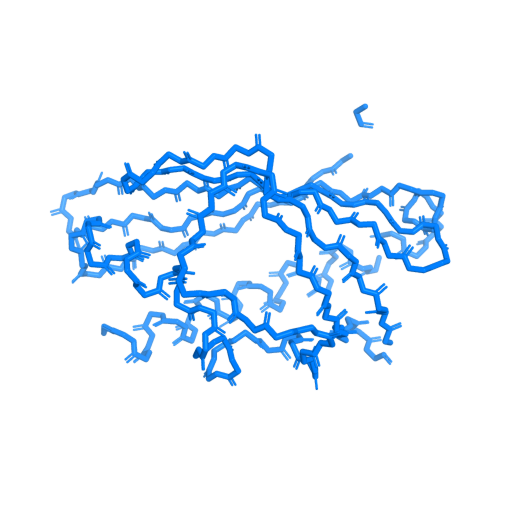. ILE A 1 96 ? 17.10300 45.44700 -2.91300 1.000 13.50000 95 ILE A CA 1
ATOM 762 C C . ILE A 1 96 ? 17.49100 44.65900 -4.15800 1.000 17.96000 95 ILE A C 1
ATOM 763 O O . ILE A 1 96 ? 18.66400 44.29800 -4.32100 1.000 15.42000 95 ILE A O 1
ATOM 768 N N . LYS A 1 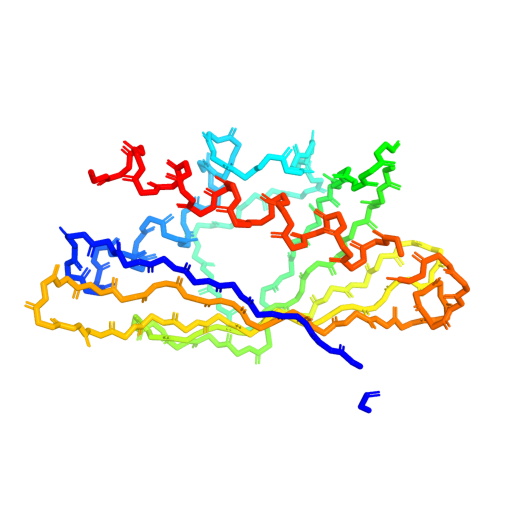97 ? 16.51200 44.36900 -5.01900 1.000 13.53000 96 LYS A N 1
ATOM 769 C CA . LYS A 1 97 ? 16.76100 43.51300 -6.17600 1.000 19.08000 96 LYS A CA 1
ATOM 770 C C . LYS A 1 97 ? 16.21600 44.18800 -7.43100 1.000 16.65000 96 LYS A C 1
ATOM 771 O O . LYS A 1 97 ? 15.07700 44.67600 -7.42300 1.000 16.45000 96 LYS A O 1
ATOM 777 N N . PRO A 1 98 ? 16.96700 44.22100 -8.52600 1.000 19.43000 97 PRO A N 1
ATOM 778 C CA . PRO A 1 98 ? 16.41000 44.77800 -9.76900 1.000 17.84000 97 PRO A CA 1
ATOM 779 C C . PRO A 1 98 ? 15.26400 43.92200 -10.28700 1.000 17.58000 97 PRO A C 1
ATOM 780 O O . PRO A 1 98 ? 15.29500 42.69400 -10.19900 1.000 21.15000 97 PRO A O 1
ATOM 784 N N . THR A 1 99 ? 14.25600 44.58100 -10.86500 1.000 20.18000 98 THR A N 1
ATOM 785 C CA . THR A 1 99 ? 13.17500 43.90700 -11.58700 1.000 23.57000 98 THR A CA 1
ATOM 786 C C . THR A 1 99 ? 13.00400 44.51900 -12.98300 1.000 24.90000 98 THR A C 1
ATOM 787 O O . THR A 1 99 ? 13.67900 45.48600 -13.35400 1.000 24.64000 98 THR A O 1
ATOM 791 N N . ASP A 1 100 ? 12.05400 43.95300 -13.73800 1.000 26.41000 99 ASP A N 1
ATOM 792 C CA . ASP A 1 100 ? 11.66900 44.49500 -15.04300 1.000 29.72000 99 ASP A CA 1
ATOM 793 C C . ASP A 1 100 ? 11.38800 45.98500 -14.96600 1.000 33.70000 99 ASP A C 1
ATOM 794 O O . ASP A 1 100 ? 11.86500 46.76900 -15.79600 1.000 39.61000 99 ASP A O 1
ATOM 799 N N . ASN A 1 101 ? 10.58300 46.39400 -13.98900 1.000 27.98000 100 ASN A N 1
ATOM 800 C CA . ASN A 1 101 ? 10.07100 47.75800 -13.95200 1.000 30.96000 100 ASN A CA 1
ATOM 801 C C . ASN A 1 101 ? 10.58800 48.54400 -12.75400 1.000 32.02000 100 ASN A C 1
ATOM 802 O O . ASN A 1 101 ? 9.89100 49.42400 -12.24100 1.000 32.13000 100 ASN A O 1
ATOM 807 N N . GLY A 1 102 ? 11.81200 48.24800 -12.31000 1.000 24.25000 101 GLY A N 1
ATOM 808 C CA . GLY A 1 102 ? 12.43100 49.02500 -11.25600 1.000 19.99000 101 GLY A CA 1
ATOM 809 C C . GLY A 1 102 ? 13.24200 48.19600 -10.28600 1.000 19.38000 101 GLY A C 1
ATOM 810 O O . GLY A 1 102 ? 14.29500 47.65000 -10.62700 1.000 18.13000 101 GLY A O 1
ATOM 811 N N . ALA A 1 103 ? 12.75100 48.08900 -9.06300 1.000 14.13000 102 ALA A N 1
ATOM 812 C CA . ALA A 1 103 ? 13.46200 47.31700 -8.06100 1.000 17.21000 102 ALA A CA 1
ATOM 813 C C . ALA A 1 103 ? 12.47800 47.00000 -6.95400 1.000 15.22000 102 ALA A C 1
ATOM 814 O O . ALA A 1 103 ? 11.55000 47.77200 -6.70700 1.000 17.15000 102 ALA A O 1
ATOM 816 N N . THR A 1 104 ? 12.66100 45.85800 -6.30800 1.000 13.65000 103 THR A N 1
ATOM 817 C CA . THR A 1 104 ? 11.91300 45.60000 -5.08700 1.000 15.65000 103 THR A CA 1
ATOM 818 C C . THR A 1 104 ? 12.75500 46.00800 -3.89000 1.000 16.12000 103 THR A C 1
ATOM 819 O O . THR A 1 104 ? 13.98700 45.91000 -3.91000 1.000 15.84000 103 THR A O 1
ATOM 823 N N . VAL A 1 105 ? 12.07300 46.50800 -2.86800 1.000 16.56000 104 VAL A N 1
ATOM 824 C CA . VAL A 1 105 ? 12.64800 46.82900 -1.57400 1.000 17.80000 104 VAL A CA 1
ATOM 825 C C . VAL A 1 105 ? 11.83500 46.01100 -0.59500 1.000 16.67000 104 VAL A C 1
ATOM 826 O O . VAL A 1 105 ? 10.63700 46.26100 -0.43800 1.000 15.26000 104 VAL A O 1
ATOM 830 N N . GLY A 1 106 ? 12.44900 44.99400 0.00300 1.000 16.29000 105 GLY A N 1
ATOM 831 C CA . GLY A 1 106 ? 11.74300 44.13100 0.92000 1.000 21.02000 105 GLY A CA 1
ATOM 832 C C . GLY A 1 106 ? 12.54300 43.93800 2.18900 1.000 22.12000 105 GLY A C 1
ATOM 833 O O . GLY A 1 106 ? 13.76400 44.09300 2.20800 1.000 20.34000 105 GLY A O 1
ATOM 834 N N . PHE A 1 107 ? 11.82400 43.59600 3.26100 1.000 20.62000 106 PHE A N 1
ATOM 835 C CA . PHE A 1 107 ? 12.43600 43.28100 4.54600 1.000 23.35000 106 PHE A CA 1
ATOM 836 C C . PHE A 1 107 ? 11.84900 41.99800 5.10400 1.000 21.20000 106 PHE A C 1
ATOM 837 O O . PHE A 1 107 ? 10.63000 41.80000 5.06200 1.000 20.64000 106 PHE A O 1
ATOM 845 N N . ASP A 1 108 ? 12.71500 41.13700 5.63000 1.000 16.23000 107 ASP A N 1
ATOM 846 C CA . ASP A 1 108 ? 12.32000 40.11300 6.58600 1.000 18.94000 107 ASP A CA 1
ATOM 847 C C . ASP A 1 108 ? 12.69700 40.60300 7.98000 1.000 18.54000 107 ASP A C 1
ATOM 848 O O . ASP A 1 108 ? 13.84600 40.99200 8.20700 1.000 17.09000 107 ASP A O 1
ATOM 853 N N . LEU A 1 109 ? 11.74300 40.58200 8.91200 1.000 16.08000 108 LEU A N 1
ATOM 854 C CA . LEU A 1 109 ? 11.97600 41.09000 10.25900 1.000 11.71000 108 LEU A CA 1
ATOM 855 C C . LEU A 1 109 ? 11.68300 39.96800 11.25900 1.000 14.02000 108 LEU A C 1
ATOM 856 O O . LEU A 1 109 ? 10.54500 39.50800 11.36400 1.000 13.85000 108 LEU A O 1
ATOM 861 N N . HIS A 1 110 ? 12.72300 39.50600 11.95200 1.000 11.71000 109 HIS A N 1
ATOM 862 C CA . HIS A 1 110 ? 12.61900 38.47300 12.97100 1.000 13.44000 109 HIS A CA 1
ATOM 863 C C . HIS A 1 110 ? 12.37300 39.15300 14.31000 1.000 11.99000 109 HIS A C 1
ATOM 864 O O . HIS A 1 110 ? 13.08200 40.10200 14.66000 1.000 12.95000 109 HIS A O 1
ATOM 871 N N . LEU A 1 111 ? 11.38500 38.67500 15.06800 1.000 12.66000 110 LEU A N 1
ATOM 872 C CA . LEU A 1 111 ? 10.99400 39.35200 16.30800 1.000 9.04000 110 LEU A CA 1
ATOM 873 C C . LEU A 1 111 ? 11.15000 38.39200 17.47500 1.000 12.62000 110 LEU A C 1
ATOM 874 O O . LEU A 1 111 ? 10.53400 37.32600 17.48200 1.000 11.96000 110 LEU A O 1
ATOM 879 N N . GLY A 1 112 ? 11.93700 38.79300 18.46800 1.000 11.30000 111 GLY A N 1
ATOM 880 C CA . GLY A 1 112 ? 12.29700 37.90000 19.53800 1.000 13.39000 111 GLY A CA 1
ATOM 881 C C . GLY A 1 112 ? 12.76400 38.62700 20.77300 1.000 14.63000 111 GLY A C 1
ATOM 882 O O . GLY A 1 112 ? 12.39000 39.77400 21.02900 1.000 12.97000 111 GLY A O 1
ATOM 883 N N . GLY A 1 113 ? 13.60700 37.93900 21.53300 1.000 14.94000 112 GLY A N 1
ATOM 884 C CA . GLY A 1 113 ? 13.91400 38.34500 22.87500 1.000 13.34000 112 GLY A CA 1
ATOM 885 C C . GLY A 1 113 ? 12.74300 37.96100 23.74200 1.000 14.44000 112 GLY A C 1
ATOM 886 O O . GLY A 1 113 ? 11.63100 37.73800 23.25100 1.000 13.40000 112 GLY A O 1
ATOM 887 N N . PRO A 1 114 ? 12.97400 37.86600 25.05200 1.000 15.55000 113 PRO A N 1
ATOM 888 C CA . PRO A 1 114 ? 11.89200 37.46600 25.96600 1.000 15.26000 113 PRO A CA 1
ATOM 889 C C . PRO A 1 114 ? 10.60200 38.24800 25.77100 1.000 18.49000 113 PRO A C 1
ATOM 890 O O . PRO A 1 114 ? 9.51000 37.66500 25.83300 1.000 18.33000 113 PRO A O 1
ATOM 894 N N . ALA A 1 115 ? 10.70500 39.56100 25.53400 1.000 15.93000 114 ALA A N 1
ATOM 895 C CA . ALA A 1 115 ? 9.51300 40.40000 25.45100 1.000 14.99000 114 ALA A CA 1
ATOM 896 C C . ALA A 1 115 ? 8.58300 39.96300 24.32500 1.000 16.99000 114 ALA A C 1
ATOM 897 O O . ALA A 1 115 ? 7.35900 40.01100 24.47900 1.000 15.84000 114 ALA A O 1
ATOM 899 N N . LEU A 1 116 ? 9.14000 39.56100 23.17400 1.000 13.39000 115 LEU A N 1
ATOM 900 C CA . LEU A 1 116 ? 8.33200 39.19500 22.01000 1.000 12.77000 115 LEU A CA 1
ATOM 901 C C . LEU A 1 116 ? 8.11000 37.69200 21.86600 1.000 13.06000 115 LEU A C 1
ATOM 902 O O . LEU A 1 116 ? 7.24800 37.27700 21.07700 1.000 10.68000 115 LEU A O 1
ATOM 907 N N . PHE A 1 117 ? 8.87000 36.86300 22.59000 1.000 14.21000 116 PHE A N 1
ATOM 908 C CA . PHE A 1 117 ? 8.47000 35.46700 22.73500 1.000 11.00000 116 PHE A CA 1
ATOM 909 C C . PHE A 1 117 ? 7.17600 35.35600 23.53300 1.000 13.51000 116 PHE A C 1
ATOM 910 O O . PHE A 1 117 ? 6.43800 34.37900 23.38100 1.000 15.79000 116 PHE A O 1
ATOM 918 N N . GLY A 1 118 ? 6.89700 36.33800 24.39900 1.000 12.71000 117 GLY A N 1
ATOM 919 C CA . GLY A 1 118 ? 5.72600 36.31200 25.24400 1.000 16.69000 117 GLY A CA 1
ATOM 920 C C . GLY A 1 118 ? 4.46700 36.67200 24.48800 1.000 16.41000 117 GLY A C 1
ATOM 921 O O . GLY A 1 118 ? 4.46600 36.87800 23.26700 1.000 16.03000 117 GLY A O 1
ATOM 922 N N . PRO A 1 119 ? 3.35700 36.76600 25.22800 1.000 17.07000 118 PRO A N 1
ATOM 923 C CA . PRO A 1 119 ? 2.05200 36.88700 24.55800 1.000 17.99000 118 PRO A CA 1
ATOM 924 C C . PRO A 1 119 ? 1.90300 38.13600 23.70100 1.000 17.81000 118 PRO A C 1
ATOM 925 O O . PRO A 1 119 ? 1.12600 38.12000 22.74200 1.000 17.54000 118 PRO A O 1
ATOM 929 N N . ILE A 1 120 ? 2.64800 39.20700 23.98100 1.000 14.92000 119 ILE A N 1
ATOM 930 C CA . ILE A 1 120 ? 2.49400 40.42100 23.18700 1.000 16.95000 119 ILE A CA 1
ATOM 931 C C . ILE A 1 120 ? 3.07700 40.28600 21.78100 1.000 16.04000 119 ILE A C 1
ATOM 932 O O . ILE A 1 120 ? 2.80400 41.13600 20.92600 1.000 15.48000 119 ILE A O 1
ATOM 937 N N . GLY A 1 121 ? 3.85900 39.23400 21.51800 1.000 16.30000 120 GLY A N 1
ATOM 938 C CA . GLY A 1 121 ? 4.53900 39.12900 20.23200 1.000 14.51000 120 GLY A CA 1
ATOM 939 C C . GLY A 1 121 ? 3.60500 39.09000 19.03400 1.000 13.60000 120 GLY A C 1
ATOM 940 O O . GLY A 1 121 ? 3.94100 39.58900 17.95500 1.000 13.20000 120 GLY A O 1
ATOM 949 N N . VAL A 1 123 ? 0.65400 40.43400 18.76300 1.000 15.81000 122 VAL A N 1
ATOM 950 C CA . VAL A 1 123 ? 0.15800 41.80200 18.63800 1.000 14.68000 122 VAL A CA 1
ATOM 951 C C . VAL A 1 123 ? 1.18000 42.66200 17.91500 1.000 14.05000 122 VAL A C 1
ATOM 952 O O . VAL A 1 123 ? 0.85800 43.37400 16.94900 1.000 14.82000 122 VAL A O 1
ATOM 956 N N . VAL A 1 124 ? 2.42400 42.63400 18.40600 1.000 13.84000 123 VAL A N 1
ATOM 957 C CA . VAL A 1 124 ? 3.48800 43.45600 17.83900 1.000 11.17000 123 VAL A CA 1
ATOM 958 C C . VAL A 1 124 ? 3.73600 43.07300 16.39100 1.000 12.35000 123 VAL A C 1
ATOM 959 O O . VAL A 1 124 ? 3.91700 43.94400 15.53200 1.000 13.03000 123 VAL A O 1
ATOM 963 N N . ALA A 1 125 ? 3.73600 41.76500 16.10300 1.000 11.23000 124 ALA A N 1
ATOM 964 C CA . ALA A 1 125 ? 3.98200 41.27500 14.74000 1.000 14.29000 124 ALA A CA 1
ATOM 965 C C . ALA A 1 125 ? 2.91500 41.77000 13.76700 1.000 15.26000 124 ALA A C 1
ATOM 966 O O . ALA A 1 125 ? 3.22600 42.23400 12.65900 1.000 16.33000 124 ALA A O 1
ATOM 968 N N . ALA A 1 126 ? 1.64500 41.66800 14.16400 1.000 14.42000 125 ALA A N 1
ATOM 969 C CA . ALA A 1 126 ? 0.55600 42.13700 13.31600 1.000 14.42000 125 ALA A CA 1
ATOM 970 C C . ALA A 1 126 ? 0.63200 43.64300 13.10800 1.000 14.35000 125 ALA A C 1
ATOM 971 O O . ALA A 1 126 ? 0.40400 44.14100 11.99800 1.000 14.23000 125 ALA A O 1
ATOM 973 N N . ALA A 1 127 ? 0.94100 44.38500 14.17100 1.000 12.15000 126 ALA A N 1
ATOM 974 C CA . ALA A 1 127 ? 1.04900 45.83300 14.05900 1.000 13.98000 126 ALA A CA 1
ATOM 975 C C . ALA A 1 127 ? 2.21500 46.22100 13.16600 1.000 15.99000 126 ALA A C 1
ATOM 976 O O . ALA A 1 127 ? 2.08000 47.09600 12.30100 1.000 15.69000 126 ALA A O 1
ATOM 978 N N . LEU A 1 128 ? 3.35500 45.54900 13.33100 1.000 13.23000 127 LEU A N 1
ATOM 979 C CA . LEU A 1 128 ? 4.52500 45.85700 12.51900 1.000 16.03000 127 LEU A CA 1
ATOM 980 C C . LEU A 1 128 ? 4.29200 45.54600 11.05600 1.000 17.33000 127 LEU A C 1
ATOM 981 O O . LEU A 1 128 ? 4.72600 46.30300 10.18700 1.000 17.33000 127 LEU A O 1
ATOM 986 N N . LYS A 1 129 ? 3.64500 44.42100 10.76100 1.000 15.71000 128 LYS A N 1
ATOM 987 C CA . LYS A 1 129 ? 3.31600 44.10700 9.37400 1.000 17.90000 128 LYS A CA 1
ATOM 988 C C . LYS A 1 129 ? 2.61100 45.28200 8.70800 1.000 17.75000 128 LYS A C 1
ATOM 989 O O . LYS A 1 129 ? 3.04200 45.76400 7.65000 1.000 19.00000 128 LYS A O 1
ATOM 995 N N . SER A 1 130 ? 1.55400 45.79400 9.34300 1.000 13.04000 129 SER A N 1
ATOM 996 C CA . SER A 1 130 ? 0.80200 46.90500 8.76900 1.000 18.77000 129 SER A CA 1
ATOM 997 C C . SER A 1 130 ? 1.64400 48.17800 8.70800 1.000 16.21000 129 SER A C 1
ATOM 998 O O . SER A 1 130 ? 1.72300 48.83100 7.65900 1.000 15.79000 129 SER A O 1
ATOM 1001 N N . ASP A 1 131 ? 2.28200 48.54100 9.82300 1.000 14.18000 130 ASP A N 1
ATOM 1002 C CA . ASP A 1 131 ? 3.05300 49.78300 9.88700 1.000 16.39000 130 ASP A CA 1
ATOM 1003 C C . ASP A 1 131 ? 4.19900 49.78700 8.88400 1.000 14.47000 130 ASP A C 1
ATOM 1004 O O . ASP A 1 131 ? 4.45900 50.80500 8.23000 1.000 11.87000 130 ASP A O 1
ATOM 1009 N N . ILE A 1 132 ? 4.94300 48.68800 8.79200 1.000 12.14000 131 ILE A N 1
ATOM 1010 C CA . ILE A 1 132 ? 6.07600 48.69900 7.87900 1.000 14.54000 131 ILE A CA 1
ATOM 1011 C C . ILE A 1 132 ? 5.58400 48.70200 6.43700 1.000 12.61000 131 ILE A C 1
ATOM 1012 O O . ILE A 1 132 ? 6.12400 49.42200 5.58600 1.000 15.35000 131 ILE A O 1
ATOM 1017 N N . GLN A 1 133 ? 4.54900 47.91500 6.13100 1.000 11.67000 132 GLN A N 1
ATOM 1018 C CA . GLN A 1 133 ? 4.01400 47.93400 4.77100 1.000 14.61000 132 GLN A CA 1
ATOM 1019 C C . GLN A 1 133 ? 3.51200 49.32200 4.40600 1.000 14.98000 132 GLN A C 1
ATOM 1020 O O . GLN A 1 133 ? 3.74300 49.80500 3.29100 1.000 15.78000 132 GLN A O 1
ATOM 1026 N N . GLU A 1 134 ? 2.79500 49.97300 5.31900 1.000 12.05000 133 GLU A N 1
ATOM 1027 C CA . GLU A 1 134 ? 2.34200 51.32900 5.03000 1.000 15.26000 133 GLU A CA 1
ATOM 1028 C C . GLU A 1 134 ? 3.52000 52.27500 4.84300 1.000 13.97000 133 GLU A C 1
ATOM 1029 O O . GLU A 1 134 ? 3.49500 53.14000 3.96200 1.000 16.14000 133 GLU A O 1
ATOM 1035 N N . SER A 1 135 ? 4.57300 52.10000 5.64100 1.000 12.58000 134 SER A N 1
ATOM 1036 C CA . SER A 1 135 ? 5.77800 52.91000 5.49400 1.000 13.56000 134 SER A CA 1
ATOM 1037 C C . SER A 1 135 ? 6.45600 52.69800 4.14400 1.000 13.83000 134 SER A C 1
ATOM 1038 O O . SER A 1 135 ? 6.94000 53.65400 3.52200 1.000 11.33000 134 SER A O 1
ATOM 1041 N N . LEU A 1 136 ? 6.55800 51.45100 3.70200 1.000 10.86000 135 LEU A N 1
ATOM 1042 C CA . LEU A 1 136 ? 7.14500 51.19400 2.39300 1.000 12.42000 135 LEU A CA 1
ATOM 1043 C C . LEU A 1 136 ? 6.29800 51.80400 1.28800 1.000 13.49000 135 LEU A C 1
ATOM 1044 O O . LEU A 1 136 ? 6.83700 52.36800 0.32900 1.000 14.58000 135 LEU A O 1
ATOM 1049 N N . ASN A 1 137 ? 4.96800 51.73700 1.42400 1.000 13.33000 136 ASN A N 1
ATOM 1050 C CA . ASN A 1 137 ? 4.09400 52.43200 0.48600 1.000 14.57000 136 ASN A CA 1
ATOM 1051 C C . ASN A 1 137 ? 4.35700 53.93500 0.49600 1.000 14.49000 136 ASN A C 1
ATOM 1052 O O . ASN A 1 137 ? 4.33700 54.58100 -0.55500 1.000 11.85000 136 ASN A O 1
ATOM 1057 N N . ARG A 1 138 ? 4.58000 54.51800 1.67800 1.000 11.78000 137 ARG A N 1
ATOM 1058 C CA . ARG A 1 138 ? 4.91600 55.94200 1.72500 1.000 15.02000 137 ARG A CA 1
ATOM 1059 C C . ARG A 1 138 ? 6.27000 56.21700 1.08300 1.000 14.86000 137 ARG A C 1
ATOM 1060 O O . ARG A 1 138 ? 6.43600 57.22000 0.37700 1.000 15.98000 137 ARG A O 1
ATOM 1068 N N . PHE A 1 139 ? 7.26200 55.37200 1.37000 1.000 11.61000 138 PHE A N 1
ATOM 1069 C CA . PHE A 1 139 ? 8.55700 55.46400 0.70000 1.000 13.70000 138 PHE A CA 1
ATOM 1070 C C . PHE A 1 139 ? 8.37000 55.56200 -0.80900 1.000 14.97000 138 PHE A C 1
ATOM 1071 O O . PHE A 1 139 ? 8.90000 56.46600 -1.46200 1.000 15.59000 138 PHE A O 1
ATOM 1079 N N . LYS A 1 140 ? 7.57800 54.64900 -1.37500 1.000 14.83000 139 LYS A N 1
ATOM 1080 C CA . LYS A 1 140 ? 7.36400 54.65100 -2.81600 1.000 17.96000 139 LYS A CA 1
ATOM 1081 C C . LYS A 1 140 ? 6.69700 55.94400 -3.26600 1.000 18.22000 139 LYS A C 1
ATOM 1082 O O . LYS A 1 140 ? 7.08000 56.52700 -4.28700 1.000 17.79000 139 LYS A O 1
ATOM 1088 N N . GLN A 1 141 ? 5.71500 56.42400 -2.49200 1.000 19.03000 140 GLN A N 1
ATOM 1089 C CA . GLN A 1 141 ? 5.00300 57.65600 -2.82800 1.000 19.66000 140 GLN A CA 1
ATOM 1090 C C . GLN A 1 141 ? 5.91600 58.86900 -2.76400 1.000 23.33000 140 GLN A C 1
ATOM 1091 O O . GLN A 1 141 ? 5.76700 59.80900 -3.55600 1.000 26.61000 140 GLN A O 1
ATOM 1097 N N . LEU A 1 142 ? 6.87200 58.86300 -1.84100 1.000 20.39000 141 LEU A N 1
ATOM 1098 C CA . LEU A 1 142 ? 7.75000 60.01100 -1.65300 1.000 18.18000 141 LEU A CA 1
ATOM 1099 C C . LEU A 1 142 ? 8.88400 60.03500 -2.67000 1.000 22.56000 141 LEU A C 1
ATOM 1100 O O . LEU A 1 142 ? 9.25700 61.10500 -3.16300 1.000 20.89000 141 LEU A O 1
ATOM 1105 N N . TYR A 1 143 ? 9.45900 58.87500 -2.98200 1.000 16.43000 142 TYR A N 1
ATOM 1106 C CA . TYR A 1 143 ? 10.65900 58.82000 -3.80600 1.000 19.86000 142 TYR A CA 1
ATOM 1107 C C . TYR A 1 143 ? 10.38700 58.43000 -5.25000 1.000 19.30000 142 TYR A C 1
ATOM 1108 O O . TYR A 1 143 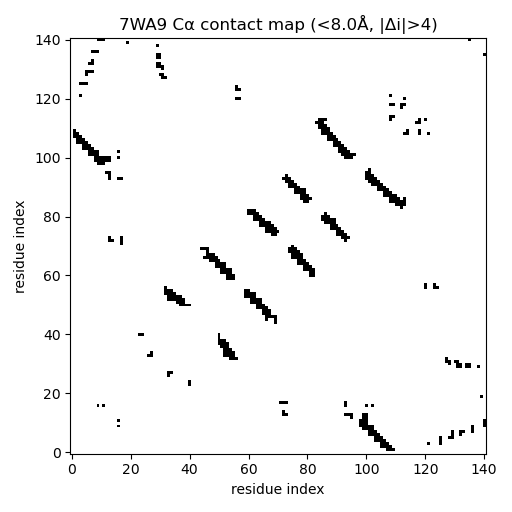? 11.31700 58.43700 -6.06800 1.000 18.20000 142 TYR A O 1
ATOM 1117 N N . ALA A 1 144 ? 9.15900 58.06900 -5.58300 1.000 19.46000 143 ALA A N 1
ATOM 1118 C CA . ALA A 1 144 ? 8.86900 57.59800 -6.92800 1.000 25.29000 143 ALA A CA 1
ATOM 1119 C C . ALA A 1 144 ? 7.41000 57.83600 -7.28800 1.000 28.87000 143 ALA A C 1
ATOM 1120 O O . ALA A 1 144 ? 6.60400 56.90300 -7.28100 1.000 35.93000 143 ALA A O 1
#

Foldseek 3Di:
DDKDKAKDFAQAALQLVQVLVPPPVCLVQQQVFFDFWDDDDDPDDDQQDWTWGWGAFPHTWIKIKGWHADDPSFWTKIWIDIPPFKTKIKIWGWAADPRHIMTMIMMGTDTPVLVDPVVCRRVRCRVSVNRSVVSSNVVSD

Sequence (141 aa):
SAKLSVSVEVPLPPEQAWEYASDLSRYHEWLSIHRAWRSKLPETLEKGTVIESIVEVKGLNRVRWTLVHYKPPQALTLNGDGRGGVKVKLIGKIKPTDNGATVGFDLHLGGPALFGPIGVVAAALKSDIQESLNRFKQLYA

InterPro domains:
  IPR019587 Polyketide cyclase/dehydrase [PF10604] (1-141)
  IPR023393 START-like domain superfamily [G3DSA:3.30.530.20] (1-142)

Radius of gyration: 14.49 Å; Cα contacts (8 Å, |Δi|>4): 291; chains: 1; bounding box: 30×30×43 Å

Secondary structure (DSSP, 8-state):
--EEEEEEEESS-HHHHHHHHT-GGGGGGT-TTEEEE-SPPPSS--TT-EEEEEE-S---EEEEEEEEEEETTTEEEEEEEETTTEEEEEEEEEEEETTEEEEEEEEEEESHHHHSTT--HHHHHHHHHHHHHHHHHHHH-

Solvent-accessible surface area: 8051 Å² total

Nearest PDB structures (foldseek):
  7wa9-assembly1_A  TM=1.007E+00  e=8.431E-28  Mycolicibacterium smegmatis MC2 155
  3pu2-assembly3_C  TM=7.746E-01  e=3.576E-07  Cereibacter sphaeroides 2.4.1
  3pu2-assembly7_G  TM=7.647E-01  e=3.015E-07  Cereibacter sphaeroides 2.4.1
  3pu2-assembly1_A  TM=7.630E-01  e=4.243E-07  Cereibacter sphaeroides 2.4.1
  3pu2-assembly4_D  TM=7.705E-01  e=8.403E-07  Cereibacter sphaeroides 2.4.1